Protein AF-A0A352NQW7-F1 (afdb_monomer)

Structure (mmCIF, N/CA/C/O backbone):
data_AF-A0A352NQW7-F1
#
_entry.id   AF-A0A352NQW7-F1
#
loop_
_atom_site.group_PDB
_atom_site.id
_atom_site.type_symbol
_atom_site.label_atom_id
_atom_site.label_alt_id
_atom_site.label_comp_id
_atom_site.label_asym_id
_atom_site.label_entity_id
_atom_site.label_seq_id
_atom_site.pdbx_PDB_ins_code
_atom_site.Cartn_x
_atom_site.Cartn_y
_atom_site.Cartn_z
_atom_site.occupancy
_atom_site.B_iso_or_equiv
_atom_site.a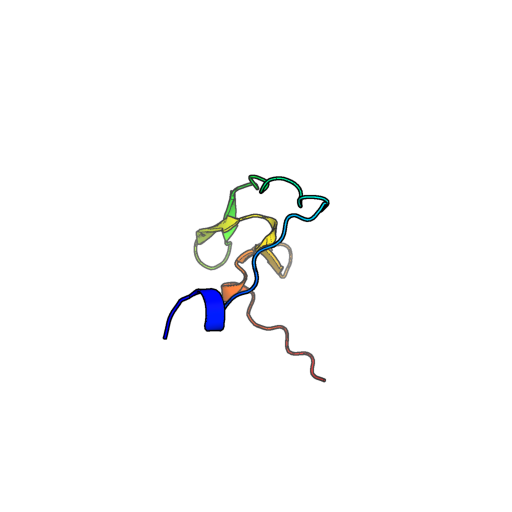uth_seq_id
_atom_site.auth_comp_id
_atom_site.auth_asym_id
_atom_site.auth_atom_id
_atom_site.pdbx_PDB_model_num
ATOM 1 N N . MET A 1 1 ? 33.852 5.175 -18.196 1.00 84.00 1 MET A N 1
ATOM 2 C CA . MET A 1 1 ? 33.464 3.936 -18.889 1.00 84.00 1 MET A CA 1
ATOM 3 C C . MET A 1 1 ? 32.238 4.240 -19.726 1.00 84.00 1 MET A C 1
ATOM 5 O O . MET A 1 1 ? 31.327 4.863 -19.183 1.00 84.00 1 MET A O 1
ATOM 9 N N . PRO A 1 2 ? 32.247 3.897 -21.019 1.00 92.88 2 PRO A N 1
ATOM 10 C CA . PRO A 1 2 ? 31.063 3.914 -21.874 1.00 92.88 2 PRO A CA 1
ATOM 11 C C . PRO A 1 2 ? 29.924 3.063 -21.290 1.00 92.88 2 PRO A C 1
ATOM 13 O O . PRO A 1 2 ? 30.171 2.110 -20.551 1.00 92.88 2 PRO A O 1
ATOM 16 N N . ALA A 1 3 ? 28.675 3.411 -21.601 1.00 92.44 3 ALA A N 1
ATOM 17 C CA . ALA A 1 3 ? 27.501 2.691 -21.097 1.00 92.44 3 ALA A CA 1
ATOM 18 C C . ALA A 1 3 ? 27.408 1.273 -21.687 1.00 92.44 3 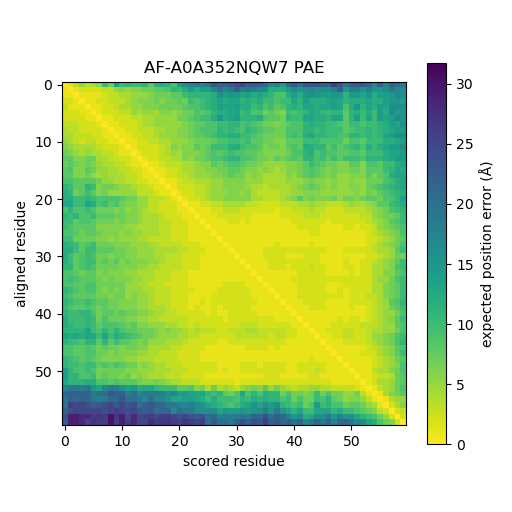ALA A C 1
ATOM 20 O O . ALA A 1 3 ? 26.931 0.348 -21.035 1.00 92.44 3 ALA A O 1
ATOM 21 N N . GLU A 1 4 ? 27.924 1.094 -22.896 1.00 93.06 4 GLU A N 1
ATOM 22 C CA . GLU A 1 4 ? 27.933 -0.150 -23.663 1.00 93.06 4 GLU A CA 1
ATOM 23 C C . GLU A 1 4 ? 28.870 -1.205 -23.054 1.00 93.06 4 GLU A C 1
ATOM 25 O O . GLU A 1 4 ? 28.694 -2.396 -23.283 1.00 93.06 4 GLU A O 1
ATOM 30 N N . GLU A 1 5 ? 29.845 -0.783 -22.242 1.00 94.88 5 GLU A N 1
ATOM 31 C CA . GLU A 1 5 ? 30.707 -1.684 -21.462 1.00 94.88 5 GLU A CA 1
ATOM 32 C C . GLU A 1 5 ? 30.044 -2.145 -20.152 1.00 94.88 5 GLU A C 1
ATOM 34 O O . GLU A 1 5 ? 30.545 -3.055 -19.491 1.00 94.88 5 GLU A O 1
ATOM 39 N N . LEU A 1 6 ? 28.938 -1.507 -19.753 1.00 97.12 6 LEU A N 1
ATOM 40 C CA . LEU A 1 6 ? 28.254 -1.738 -18.478 1.00 97.12 6 LEU A CA 1
ATOM 41 C C . LEU A 1 6 ? 26.895 -2.430 -18.640 1.00 97.12 6 LEU A C 1
ATOM 43 O O . LEU A 1 6 ? 26.450 -3.109 -17.714 1.00 97.12 6 LEU A O 1
ATOM 47 N N . TYR A 1 7 ? 26.227 -2.251 -19.783 1.00 96.50 7 TYR A N 1
ATOM 48 C CA . TYR A 1 7 ? 24.842 -2.675 -19.983 1.00 96.50 7 TYR A CA 1
ATOM 49 C C . TYR A 1 7 ? 24.635 -3.370 -21.335 1.00 96.50 7 TYR A C 1
ATOM 51 O O . TYR A 1 7 ? 25.101 -2.900 -22.368 1.00 96.50 7 TYR A O 1
ATOM 59 N N . GLU A 1 8 ? 23.849 -4.450 -21.331 1.00 94.31 8 GLU A N 1
ATOM 60 C CA . GLU A 1 8 ? 23.331 -5.111 -22.534 1.00 94.31 8 GLU A CA 1
ATOM 61 C C . GLU A 1 8 ? 21.845 -4.760 -22.709 1.00 94.31 8 GLU A C 1
ATOM 63 O O . GLU A 1 8 ? 21.045 -4.933 -21.786 1.00 94.31 8 GLU A O 1
ATOM 68 N N . VAL A 1 9 ? 21.460 -4.279 -23.895 1.00 94.62 9 VAL A N 1
ATOM 69 C CA . VAL A 1 9 ? 20.070 -3.934 -24.229 1.00 94.62 9 VAL A CA 1
ATOM 70 C C . VAL A 1 9 ? 19.577 -4.848 -25.344 1.00 94.62 9 VAL A C 1
ATOM 72 O O . VAL A 1 9 ? 20.182 -4.925 -26.410 1.00 94.62 9 VAL A O 1
ATOM 75 N N . ARG A 1 10 ? 18.448 -5.521 -25.111 1.00 95.06 10 ARG A N 1
ATOM 76 C CA . ARG A 1 10 ? 17.820 -6.442 -26.066 1.00 95.06 10 ARG A CA 1
ATOM 77 C C . ARG A 1 10 ? 16.304 -6.291 -26.063 1.00 95.06 10 ARG A C 1
ATOM 79 O O . ARG A 1 10 ? 15.714 -5.965 -25.034 1.00 95.06 10 ARG A O 1
ATOM 86 N N . GLN A 1 11 ? 15.674 -6.560 -27.203 1.00 95.06 11 GLN A N 1
ATOM 87 C CA . GLN A 1 11 ? 14.219 -6.679 -27.289 1.00 95.06 11 GLN A CA 1
ATOM 88 C C . GLN A 1 11 ? 13.792 -8.067 -26.806 1.00 95.06 11 GLN A C 1
ATOM 90 O O . GLN A 1 11 ? 14.412 -9.068 -27.162 1.00 95.06 11 GLN A O 1
ATOM 95 N N . VAL A 1 12 ? 12.754 -8.119 -25.974 1.00 94.81 12 VAL A N 1
ATOM 96 C CA . VA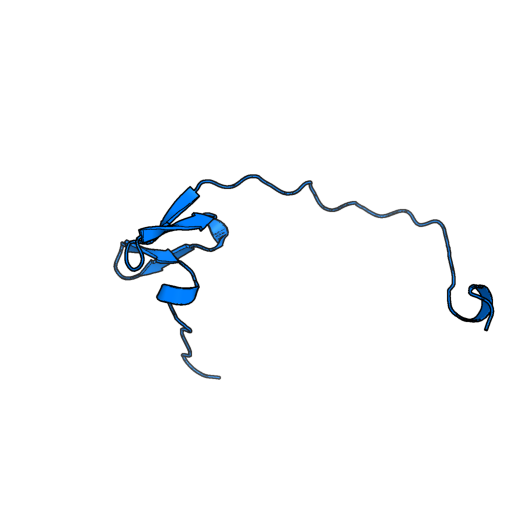L A 1 12 ? 12.198 -9.356 -25.414 1.00 94.81 12 VAL A CA 1
ATOM 97 C C . VAL A 1 12 ? 10.677 -9.303 -25.457 1.00 94.81 12 VAL A C 1
ATOM 99 O O . VAL A 1 12 ? 10.088 -8.233 -25.306 1.00 94.81 12 VAL A O 1
ATOM 102 N N . GLU A 1 13 ? 10.048 -10.461 -25.628 1.00 95.56 13 GLU A N 1
ATOM 103 C CA . GLU A 1 13 ? 8.612 -10.627 -25.418 1.00 95.56 13 GLU A CA 1
ATOM 104 C C . GLU A 1 13 ? 8.366 -10.971 -23.948 1.00 95.56 13 GLU A C 1
ATOM 106 O O . GLU A 1 13 ? 8.976 -11.894 -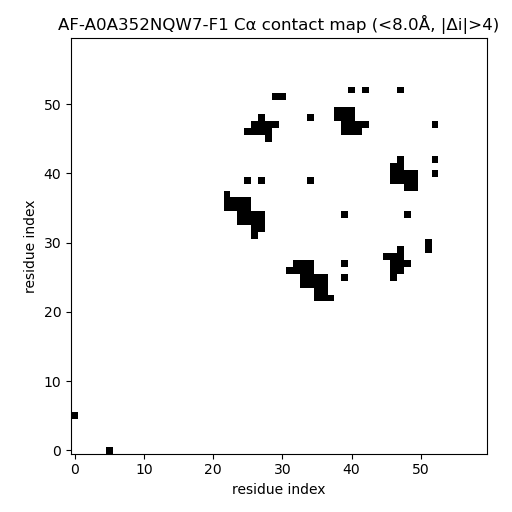23.406 1.00 95.56 13 GLU A O 1
ATOM 111 N N . VAL A 1 14 ? 7.500 -10.205 -23.286 1.00 94.81 14 VAL A N 1
ATOM 112 C CA . VAL A 1 14 ? 7.128 -10.423 -21.885 1.00 94.81 14 VAL A CA 1
ATOM 113 C C . VAL A 1 14 ? 5.632 -10.222 -21.709 1.00 94.81 14 VAL A C 1
ATOM 115 O O . VAL A 1 14 ? 5.038 -9.323 -22.307 1.00 94.81 14 VAL A O 1
ATOM 118 N N . GLU A 1 15 ? 5.024 -11.030 -20.848 1.00 95.44 15 GLU A N 1
ATOM 119 C CA . GLU A 1 15 ? 3.681 -10.754 -20.352 1.00 95.44 15 GLU A CA 1
ATOM 120 C C . GLU A 1 15 ? 3.773 -9.647 -19.304 1.00 95.44 15 GLU A C 1
ATOM 122 O O . GLU A 1 15 ? 4.377 -9.812 -18.241 1.00 95.44 15 GLU A O 1
ATOM 127 N N . LEU A 1 16 ? 3.205 -8.484 -19.621 1.00 94.06 16 LEU A N 1
ATOM 128 C CA . LEU A 1 16 ? 3.168 -7.381 -18.673 1.00 94.06 16 LEU A CA 1
ATOM 129 C C . LEU A 1 16 ? 2.246 -7.740 -17.500 1.00 94.06 16 LEU A C 1
ATOM 131 O O . LEU A 1 16 ? 1.166 -8.300 -17.717 1.00 94.06 16 LEU A O 1
ATOM 135 N N . PRO A 1 17 ? 2.621 -7.385 -16.257 1.00 93.94 17 PRO A N 1
ATOM 136 C CA . PRO A 1 17 ? 1.698 -7.505 -15.143 1.00 93.94 17 PRO A CA 1
ATOM 137 C C . PRO A 1 17 ? 0.455 -6.639 -15.403 1.00 93.94 17 PRO A C 1
ATOM 139 O O . PRO A 1 17 ? 0.527 -5.637 -16.126 1.00 93.94 17 PRO A O 1
ATOM 142 N N . PRO A 1 18 ? -0.695 -6.986 -14.801 1.00 93.81 18 PRO A N 1
ATOM 143 C CA . PRO A 1 18 ? -1.883 -6.156 -14.905 1.00 93.81 18 PRO A CA 1
ATOM 144 C C . PRO A 1 18 ? -1.614 -4.759 -14.338 1.00 93.81 18 PRO A C 1
ATOM 146 O O . PRO A 1 18 ? -0.768 -4.571 -13.460 1.00 93.81 18 PRO A O 1
ATOM 149 N N . LEU A 1 19 ? -2.387 -3.782 -14.810 1.00 93.62 19 LEU A N 1
ATOM 150 C CA . LEU A 1 19 ? -2.338 -2.423 -14.281 1.00 93.62 19 LEU A CA 1
ATOM 151 C C . LEU A 1 19 ? -2.601 -2.406 -12.770 1.00 93.62 19 LEU A C 1
ATOM 153 O O . LEU A 1 19 ? -3.338 -3.239 -12.228 1.00 93.62 19 LEU A O 1
ATOM 157 N N . ALA A 1 20 ? -2.012 -1.416 -12.098 1.00 93.25 20 ALA A N 1
ATOM 158 C CA . ALA A 1 20 ? -2.259 -1.178 -10.685 1.00 93.25 20 ALA A CA 1
ATOM 159 C C . ALA A 1 20 ? -3.762 -0.967 -10.442 1.00 93.25 20 ALA A C 1
ATOM 161 O O . ALA A 1 20 ? -4.419 -0.198 -11.145 1.00 93.25 20 ALA A O 1
ATOM 162 N N . ARG A 1 21 ? -4.305 -1.665 -9.442 1.00 92.19 21 ARG A N 1
ATOM 163 C CA . ARG A 1 21 ? -5.716 -1.554 -9.060 1.00 92.19 21 ARG A CA 1
ATOM 164 C C . ARG A 1 21 ? -5.892 -0.408 -8.067 1.00 92.19 21 ARG A C 1
ATOM 166 O O . ARG A 1 21 ? -5.052 -0.221 -7.187 1.00 92.19 21 ARG A O 1
ATOM 173 N N . VAL A 1 22 ? -6.994 0.328 -8.197 1.00 94.25 22 VAL A N 1
ATOM 174 C CA . VAL A 1 22 ? -7.452 1.266 -7.165 1.00 94.25 22 VAL A CA 1
ATOM 175 C C . VAL A 1 22 ? -8.256 0.462 -6.153 1.00 94.25 22 VAL A C 1
ATOM 177 O O . VAL A 1 22 ? -9.174 -0.259 -6.534 1.00 94.25 22 VAL A O 1
ATOM 180 N N . PHE A 1 23 ? -7.871 0.557 -4.888 1.00 96.06 23 PHE A N 1
ATOM 181 C CA . PHE A 1 23 ? -8.526 -0.139 -3.787 1.00 96.06 23 PHE A CA 1
ATOM 182 C C . PHE A 1 23 ? -9.315 0.841 -2.932 1.00 96.06 23 PHE A C 1
ATOM 184 O O . PHE A 1 23 ? -8.987 2.032 -2.891 1.00 96.06 23 PHE A O 1
ATOM 191 N N . ASP A 1 24 ? -10.297 0.320 -2.203 1.00 97.69 24 ASP A N 1
ATOM 192 C CA . ASP A 1 24 ? -11.087 1.129 -1.290 1.00 97.69 24 ASP A CA 1
ATOM 193 C C . ASP A 1 24 ? -10.227 1.687 -0.147 1.00 97.69 24 ASP A C 1
ATOM 195 O O . ASP A 1 24 ? -9.233 1.093 0.298 1.00 97.69 24 ASP A O 1
ATOM 199 N N . THR A 1 25 ? -10.622 2.872 0.322 1.00 97.88 25 THR A N 1
ATOM 200 C CA . THR A 1 25 ? -10.055 3.482 1.525 1.00 97.88 25 THR A CA 1
ATOM 201 C C . THR A 1 25 ? -10.846 3.018 2.736 1.00 97.88 25 THR A C 1
ATOM 203 O O . THR A 1 25 ? -12.044 3.276 2.836 1.00 97.88 25 THR A O 1
ATOM 206 N N . LEU A 1 26 ? -10.166 2.381 3.682 1.00 98.25 26 LEU A N 1
ATOM 207 C CA . LEU A 1 26 ? -10.710 2.036 4.989 1.00 98.25 26 LEU A CA 1
ATOM 208 C C . LEU A 1 26 ? -10.139 2.978 6.050 1.00 98.25 26 LEU A C 1
ATOM 210 O O . LEU A 1 26 ? -9.045 3.510 5.887 1.00 98.25 26 LEU A O 1
ATOM 214 N N . ILE A 1 27 ? -10.855 3.167 7.155 1.00 98.44 27 ILE A N 1
ATOM 215 C CA . ILE A 1 27 ? -10.372 3.960 8.290 1.00 98.44 27 ILE A CA 1
ATOM 216 C C . ILE A 1 27 ? -9.841 3.015 9.364 1.00 98.44 27 ILE A C 1
ATOM 218 O O . ILE A 1 27 ? -10.543 2.094 9.784 1.00 98.44 27 ILE A O 1
ATOM 222 N N . CYS A 1 28 ? -8.600 3.228 9.804 1.00 98.12 28 CYS A N 1
ATOM 223 C CA . CYS A 1 28 ? -8.023 2.462 10.903 1.00 98.12 28 CYS A CA 1
ATOM 224 C C . CYS A 1 28 ? -8.780 2.743 12.207 1.00 98.12 28 CYS A C 1
ATOM 226 O O . CYS A 1 28 ? -8.857 3.891 12.641 1.00 98.12 28 CYS A O 1
ATOM 228 N N . ALA A 1 29 ? -9.279 1.699 12.868 1.00 98.31 29 ALA A N 1
ATOM 229 C CA . ALA A 1 29 ? -10.000 1.825 14.132 1.00 98.31 29 ALA A CA 1
ATOM 230 C C . ALA A 1 29 ? -9.116 2.272 15.315 1.00 98.31 29 ALA A C 1
ATOM 232 O O . ALA A 1 29 ? -9.657 2.700 16.329 1.00 98.31 29 ALA A O 1
ATOM 233 N N . GLU A 1 30 ? -7.786 2.171 15.197 1.00 97.50 30 GLU A N 1
ATOM 234 C CA . GLU A 1 30 ? -6.834 2.535 16.259 1.00 97.50 30 GLU A CA 1
ATOM 235 C C . GLU A 1 30 ? -6.287 3.964 16.096 1.00 97.50 30 GLU A C 1
ATOM 237 O O . GLU A 1 30 ? -6.345 4.752 17.034 1.00 97.50 30 GLU A O 1
ATOM 242 N N . CYS A 1 31 ? -5.770 4.330 14.912 1.00 97.94 31 CY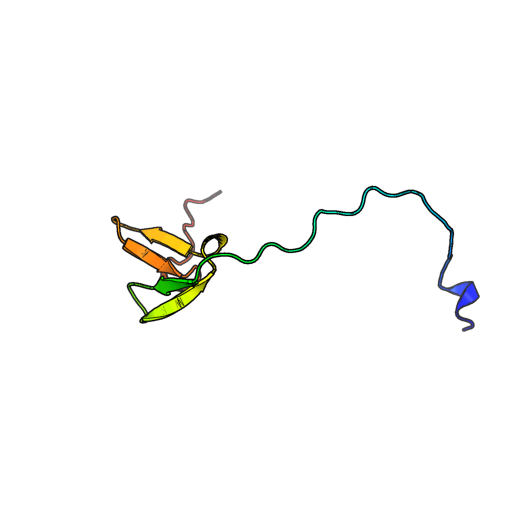S A N 1
ATOM 243 C CA . CYS A 1 31 ? -5.178 5.660 14.680 1.00 97.94 31 CYS A CA 1
ATOM 244 C C . CYS A 1 31 ? -6.092 6.654 13.943 1.00 97.94 31 CYS A C 1
ATOM 246 O O . CYS A 1 31 ? -5.789 7.844 13.917 1.00 97.94 31 CYS A O 1
ATOM 248 N N . GLY A 1 32 ? -7.187 6.198 13.325 1.00 98.00 32 GLY A N 1
ATOM 249 C CA . GLY A 1 32 ? -8.105 7.044 12.550 1.00 98.00 32 GLY A CA 1
ATOM 250 C C . GLY A 1 32 ? -7.614 7.444 11.153 1.00 98.00 32 GLY A C 1
ATOM 251 O O . GLY A 1 32 ? -8.342 8.112 10.422 1.00 98.00 32 GLY A O 1
ATOM 252 N N . GLU A 1 33 ? -6.409 7.040 10.748 1.00 98.44 33 GLU A N 1
ATOM 253 C CA . GLU A 1 33 ? -5.863 7.359 9.426 1.00 98.44 33 GLU A CA 1
ATOM 254 C C . GLU A 1 33 ? -6.475 6.477 8.318 1.00 98.44 33 GLU A C 1
ATOM 256 O O . GLU A 1 33 ? -6.819 5.311 8.564 1.00 98.44 33 GLU A O 1
ATOM 261 N N . PRO A 1 34 ? -6.582 6.998 7.080 1.00 98.06 34 PRO A N 1
ATOM 262 C CA . PRO A 1 34 ? -6.998 6.210 5.929 1.00 98.06 34 PRO A CA 1
ATOM 263 C C . PRO A 1 34 ? -5.933 5.175 5.544 1.00 98.06 34 PRO A C 1
ATOM 265 O O . PRO A 1 34 ? -4.740 5.470 5.462 1.00 98.06 34 PRO A O 1
ATOM 268 N N . VAL A 1 35 ? -6.371 3.954 5.246 1.00 97.31 35 VAL A N 1
ATOM 269 C CA . VAL A 1 35 ? -5.529 2.847 4.791 1.00 97.31 35 VAL A CA 1
ATOM 270 C C . VAL A 1 35 ? -6.149 2.173 3.572 1.00 97.31 35 VAL A C 1
ATOM 272 O O . VAL A 1 35 ? -7.356 1.975 3.484 1.00 97.31 35 VAL A O 1
ATOM 275 N N . MET A 1 36 ? -5.299 1.800 2.620 1.00 97.00 36 MET A N 1
ATOM 276 C CA . MET A 1 36 ? -5.695 1.015 1.455 1.00 97.00 36 MET A CA 1
ATOM 277 C C . MET A 1 36 ? -6.143 -0.390 1.889 1.00 97.00 36 MET A C 1
ATOM 279 O O . MET A 1 36 ? -5.400 -1.055 2.615 1.00 97.00 36 MET A O 1
ATOM 283 N N . GLU A 1 37 ? -7.293 -0.864 1.407 1.00 97.25 37 GLU A N 1
ATOM 284 C CA . GLU A 1 37 ? -7.904 -2.153 1.786 1.00 97.25 37 GLU A CA 1
ATOM 285 C C . GLU A 1 37 ? -6.917 -3.344 1.901 1.00 97.25 37 GLU A C 1
ATOM 287 O O . GLU A 1 37 ? -6.874 -3.967 2.965 1.00 97.25 37 GLU A O 1
ATOM 292 N N . PRO A 1 38 ? -6.020 -3.638 0.932 1.00 96.00 38 PRO A N 1
ATOM 293 C CA . PRO A 1 38 ? -5.109 -4.790 1.016 1.00 96.00 38 PRO A CA 1
ATOM 294 C C . PRO A 1 38 ? -4.029 -4.644 2.100 1.00 96.00 38 PRO A C 1
ATOM 296 O O . PRO A 1 38 ? -3.354 -5.609 2.479 1.00 96.00 38 PRO A O 1
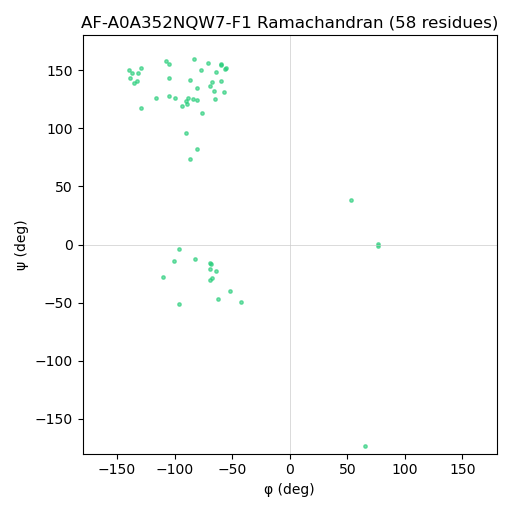ATOM 299 N N . ARG A 1 39 ? -3.822 -3.417 2.591 1.00 95.12 39 ARG A N 1
ATOM 300 C CA . ARG A 1 39 ? -2.870 -3.084 3.658 1.00 95.12 39 ARG A CA 1
ATOM 301 C C . ARG A 1 39 ? -3.534 -3.015 5.033 1.00 95.12 39 ARG A C 1
ATOM 303 O O . ARG A 1 39 ? -2.822 -2.825 6.019 1.00 95.12 39 ARG A O 1
ATOM 310 N N . ALA A 1 40 ? -4.851 -3.177 5.115 1.00 96.62 40 ALA A N 1
ATOM 311 C CA . ALA A 1 40 ? -5.555 -3.288 6.380 1.00 96.62 40 ALA A CA 1
ATOM 312 C C . ALA A 1 40 ? -5.506 -4.726 6.925 1.00 96.62 40 ALA A C 1
ATOM 314 O O . ALA A 1 40 ? -5.237 -5.694 6.203 1.00 96.62 40 ALA A O 1
ATOM 315 N N . ARG A 1 41 ? -5.728 -4.878 8.227 1.00 96.19 41 ARG A N 1
ATOM 316 C CA . ARG A 1 41 ? -5.840 -6.160 8.929 1.00 96.19 41 ARG A CA 1
ATOM 317 C C . ARG A 1 41 ? -7.112 -6.171 9.758 1.00 96.19 41 ARG A C 1
ATOM 319 O O . ARG A 1 41 ? -7.573 -5.124 10.199 1.00 96.19 41 ARG A O 1
ATOM 326 N N . LEU A 1 42 ? -7.655 -7.364 9.969 1.00 96.12 42 LEU A N 1
ATOM 327 C CA . LEU A 1 42 ? -8.740 -7.578 10.913 1.00 96.12 42 LEU A CA 1
ATOM 328 C C . LEU A 1 42 ? -8.138 -7.999 12.254 1.00 96.12 42 LEU A C 1
ATOM 330 O O . LEU A 1 42 ? -7.480 -9.036 12.336 1.00 96.12 42 LEU A O 1
ATOM 334 N N . GLN A 1 43 ? -8.370 -7.208 13.294 1.00 94.12 43 GLN A N 1
ATOM 335 C CA . GLN A 1 43 ? -7.936 -7.494 14.656 1.00 94.12 43 GLN A CA 1
ATOM 336 C C . GLN A 1 43 ? -9.138 -7.342 15.581 1.00 94.12 43 GLN A C 1
ATOM 338 O O . GLN A 1 43 ? -9.736 -6.274 15.653 1.00 94.12 43 GLN A O 1
ATOM 343 N N . GLU A 1 44 ? -9.538 -8.435 16.235 1.00 92.00 44 GLU A N 1
ATOM 344 C CA . GLU A 1 44 ? -10.712 -8.456 17.126 1.00 92.00 44 GLU A CA 1
ATOM 345 C C . GLU A 1 44 ? -11.993 -7.922 16.449 1.00 92.00 44 GLU A C 1
ATOM 347 O O . GLU A 1 44 ? -12.777 -7.188 17.044 1.00 92.00 44 GLU A O 1
ATOM 352 N N . GLY A 1 45 ? -12.185 -8.242 15.164 1.00 95.69 45 GLY A N 1
ATOM 353 C CA . GLY A 1 45 ? -13.331 -7.773 14.374 1.00 95.69 45 GLY A CA 1
ATOM 354 C C . GLY A 1 45 ? -13.241 -6.316 13.904 1.00 95.69 45 GLY A C 1
ATOM 355 O O . GLY A 1 45 ? -14.148 -5.846 13.221 1.00 95.69 45 GLY A O 1
ATOM 356 N N . ARG A 1 46 ? -12.155 -5.604 14.221 1.00 97.00 46 ARG A N 1
ATOM 357 C CA . ARG A 1 46 ? -11.921 -4.211 13.829 1.00 97.00 46 ARG A CA 1
ATOM 358 C C . ARG A 1 46 ? -10.890 -4.127 12.708 1.00 97.00 46 ARG A C 1
ATOM 360 O O . ARG A 1 46 ? -9.928 -4.892 12.673 1.00 97.00 46 ARG A O 1
ATOM 367 N N . VAL A 1 47 ? -11.098 -3.191 11.787 1.00 97.88 47 VAL A N 1
ATOM 368 C CA . VAL A 1 47 ? -10.149 -2.897 10.707 1.00 97.88 47 VAL A CA 1
ATOM 369 C C . VAL A 1 47 ? -9.039 -2.004 11.250 1.00 97.88 47 VAL A C 1
ATOM 371 O O . VAL A 1 47 ? -9.311 -0.928 11.777 1.00 97.88 47 VAL A O 1
ATOM 374 N N . VAL A 1 48 ? -7.787 -2.42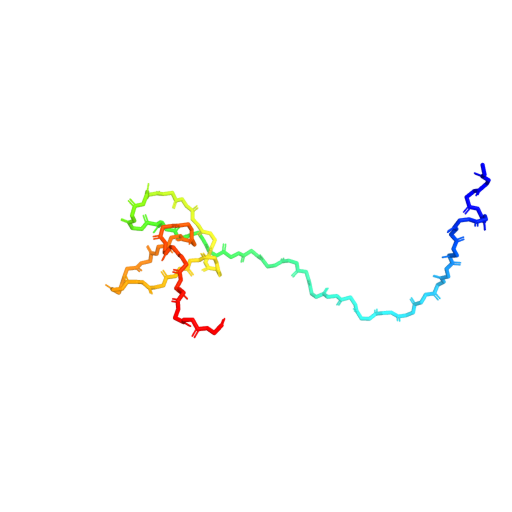5 11.101 1.00 97.69 48 VAL A N 1
ATOM 375 C CA . VAL A 1 48 ? -6.606 -1.685 11.566 1.00 97.69 48 VAL A CA 1
ATOM 376 C C . VAL A 1 48 ? -5.552 -1.593 10.463 1.00 97.69 48 VAL A C 1
ATOM 378 O O . VAL A 1 48 ? -5.432 -2.488 9.626 1.00 97.69 48 VAL A O 1
ATOM 381 N N . CYS A 1 49 ? -4.782 -0.505 10.421 1.00 97.50 49 CYS A N 1
ATOM 382 C CA . CYS A 1 49 ? -3.677 -0.373 9.472 1.00 97.50 49 CYS A CA 1
ATOM 383 C C . CYS A 1 49 ? -2.516 -1.310 9.850 1.00 97.50 49 CYS A C 1
ATOM 385 O O . CYS A 1 49 ? -2.365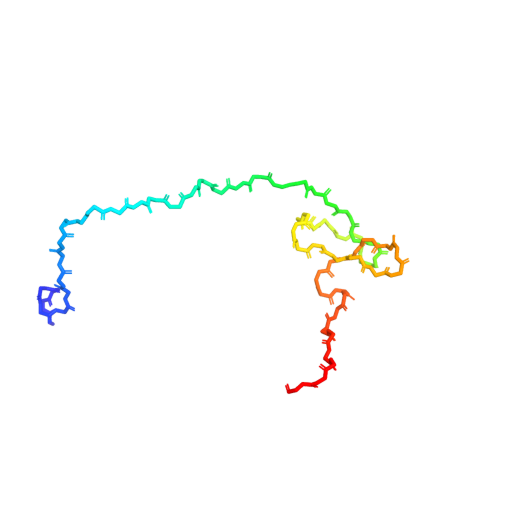 -1.696 11.010 1.00 97.50 49 CYS A O 1
ATOM 387 N N . LEU A 1 50 ? -1.676 -1.675 8.875 1.00 95.00 50 LEU A N 1
ATOM 388 C CA . LEU A 1 50 ? -0.535 -2.572 9.101 1.00 95.00 50 LEU A CA 1
ATOM 389 C C . LEU A 1 50 ? 0.392 -2.135 10.263 1.00 95.00 50 LEU A C 1
ATOM 391 O O . LEU A 1 50 ? 0.799 -3.013 11.019 1.00 95.00 50 LEU A O 1
ATOM 395 N N . PRO A 1 51 ? 0.703 -0.834 10.461 1.00 94.69 51 PRO A N 1
ATOM 396 C CA . PRO A 1 51 ? 1.458 -0.385 11.634 1.00 94.69 51 PRO A CA 1
ATOM 397 C C . PRO A 1 51 ? 0.753 -0.655 12.972 1.00 94.69 51 PRO A C 1
ATOM 399 O O . PRO A 1 51 ? 1.382 -1.190 13.880 1.00 94.69 51 PRO A O 1
ATOM 402 N N . CYS A 1 52 ? -0.543 -0.332 13.090 1.00 95.81 52 CYS A N 1
ATOM 403 C CA . CYS A 1 52 ? -1.318 -0.548 14.321 1.00 95.81 52 CYS A CA 1
ATOM 404 C C . CYS A 1 52 ? -1.559 -2.033 14.618 1.00 95.81 52 CYS A C 1
ATOM 406 O O . CYS A 1 52 ? -1.613 -2.413 15.782 1.00 95.81 52 CYS A O 1
ATOM 408 N N . ALA A 1 53 ? -1.651 -2.874 13.582 1.00 94.12 53 ALA A N 1
ATOM 409 C CA . ALA A 1 53 ? -1.737 -4.326 13.744 1.00 94.12 53 ALA A CA 1
ATOM 410 C C . ALA A 1 53 ? -0.472 -4.930 14.385 1.00 94.12 53 ALA A C 1
ATOM 412 O O . ALA A 1 53 ? -0.515 -6.027 14.944 1.00 94.12 53 ALA A O 1
ATOM 413 N N . GLY A 1 54 ? 0.662 -4.230 14.276 1.00 87.94 54 GLY A N 1
ATOM 414 C CA . GLY A 1 54 ? 1.960 -4.712 14.722 1.00 87.94 54 GLY A CA 1
ATOM 415 C C . GLY A 1 54 ? 2.452 -5.932 13.938 1.00 87.94 54 GLY A C 1
ATOM 416 O O . GLY A 1 54 ? 1.875 -6.368 12.939 1.00 87.94 54 GLY A O 1
ATOM 417 N N . GLN A 1 55 ? 3.571 -6.492 14.392 1.00 79.44 55 GLN A N 1
ATOM 418 C CA . GLN A 1 55 ? 4.074 -7.758 13.873 1.00 79.44 55 GLN A CA 1
ATOM 419 C C . GLN A 1 55 ? 3.496 -8.907 14.691 1.00 79.44 55 GLN A C 1
ATOM 421 O O . GLN A 1 55 ? 3.690 -8.994 15.902 1.00 79.44 55 GLN A O 1
ATOM 426 N N . TYR A 1 56 ? 2.829 -9.835 14.014 1.00 71.62 56 TYR A N 1
ATOM 427 C CA . TYR A 1 56 ? 2.475 -11.114 14.606 1.00 71.62 56 TYR A CA 1
ATOM 428 C C . TYR A 1 56 ? 3.685 -12.052 14.552 1.00 71.62 56 TYR A C 1
ATOM 430 O O . TYR A 1 56 ? 3.823 -12.869 13.644 1.00 71.62 56 TYR A O 1
ATOM 438 N N . SER A 1 57 ? 4.594 -11.919 15.514 1.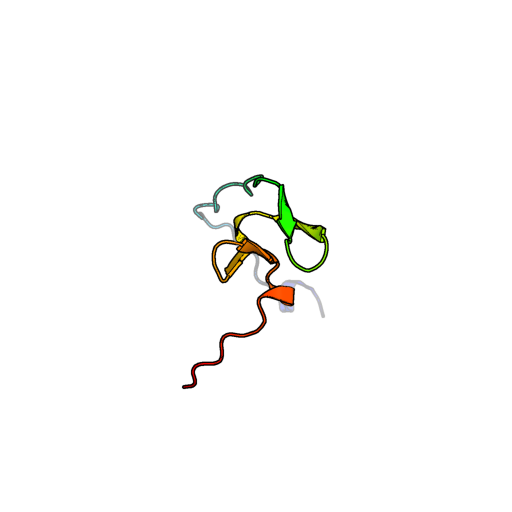00 70.38 57 SER A N 1
ATOM 439 C CA . SER A 1 57 ? 5.779 -12.771 15.624 1.00 70.38 57 SER A CA 1
ATOM 440 C C . SER A 1 57 ? 5.453 -14.040 16.418 1.00 70.38 57 SER A C 1
ATOM 442 O O . SER A 1 57 ? 5.831 -14.180 17.582 1.00 70.38 57 SER A O 1
ATOM 444 N N . ARG A 1 58 ? 4.710 -14.978 15.825 1.00 68.88 58 ARG A N 1
ATOM 445 C CA . ARG A 1 58 ? 4.669 -16.350 16.363 1.00 68.88 58 ARG A CA 1
ATOM 446 C C . ARG A 1 58 ? 5.782 -17.120 15.675 1.00 68.88 58 ARG A C 1
ATOM 448 O O . ARG A 1 58 ? 5.650 -17.493 14.516 1.00 68.88 58 ARG A O 1
ATOM 455 N N . GLY A 1 59 ? 6.906 -17.164 16.387 1.00 66.50 59 GLY A N 1
ATOM 456 C CA . GLY A 1 59 ? 8.240 -17.379 15.851 1.00 66.50 59 GLY A CA 1
ATOM 457 C C . GLY A 1 59 ? 8.444 -18.687 15.103 1.00 66.50 59 GLY A C 1
ATOM 458 O O . GLY A 1 59 ? 7.972 -19.737 15.537 1.00 66.50 59 GLY A O 1
ATOM 459 N N . TRP A 1 60 ? 9.208 -18.557 14.023 1.00 54.16 60 TRP A N 1
ATOM 460 C CA . TRP A 1 60 ? 10.286 -19.444 13.604 1.00 54.16 60 TRP A CA 1
ATOM 461 C C . TRP A 1 60 ? 11.450 -18.550 13.178 1.00 54.16 60 TRP A C 1
ATOM 463 O O . TRP A 1 60 ? 11.163 -17.503 12.550 1.00 54.16 60 TRP A O 1
#

pLDDT: mean 92.71, std 8.77, range [54.16, 98.44]

Secondary structure (DSSP, 8-state):
--GGGT---------PPPPPPP--EEE-TTT--EEEGGGEEEETTEEEEHHHH-------

Nearest PDB structures (foldseek):
  2gvi-assembly1_A  TM=6.941E-01  e=3.022E-02  Thermoplasma acidophilum
  2d8y-assembly1_A  TM=6.859E-01  e=4.997E-01  Homo sapiens
  2cu8-assembly1_A  TM=6.236E-01  e=3.963E+00  Homo sapiens

Foldseek 3Di:
DDVVVVDDDDDDDDDDDDDDDQADWDAAPPPRDTDGPVQWDQDPNGTHGVVVVPDPPPDD

Radius of gyration: 20.68 Å; Cα contacts (8 Å, |Δi|>4): 53; chains: 1; bounding box: 47×27×44 Å

Sequence (60 aa):
MPAEELYEVRQVEVELPPLARVFDTLICAECGEPVMEPRARLQEGRVVCLPCAGQYSRGW

Solvent-accessible surface area (backbone atoms only — not comparable to full-atom values): 4232 Å² total; per-residue (Å²): 130,64,66,75,84,76,52,89,87,79,91,78,92,73,89,76,78,79,77,88,79,89,67,59,80,39,61,16,73,81,81,64,50,79,32,49,49,93,54,42,42,78,54,98,90,37,49,24,32,51,77,81,65,52,80,87,79,80,82,131

Mean predicted aligned error: 6.46 Å